Protein AF-A0A5C6U362-F1 (afdb_monomer)

Mean predicted aligned error: 5.78 Å

Foldseek 3Di:
DFAKEKEFDAWDDWADDDNDIDTDTDIDIDGDDDDPDDDRYYDYHYDPVRVVVVVVRVVVRVVVVVVVVVVVVD

Solvent-accessible surface area (backbone atoms only — not comparable to full-atom values): 4566 Å² total; per-residue (Å²): 130,93,27,33,42,32,41,47,77,45,80,76,47,75,50,75,57,94,95,40,82,46,74,45,67,46,64,52,79,42,86,38,80,74,60,95,82,65,81,81,61,62,48,81,46,61,50,71,67,56,49,53,54,49,51,54,53,50,52,51,53,49,52,56,56,53,53,51,55,64,58,72,77,104

Organism: NCBI:txid392597

Structure (mmCIF, N/CA/C/O backbone):
data_AF-A0A5C6U362-F1
#
_entry.id   AF-A0A5C6U362-F1
#
loop_
_atom_site.group_PDB
_atom_site.id
_atom_site.type_symbol
_atom_site.label_atom_id
_atom_site.label_alt_id
_atom_site.label_comp_id
_atom_site.label_asym_id
_atom_site.label_entity_id
_atom_site.label_seq_id
_atom_site.pdbx_PDB_ins_code
_atom_site.Cartn_x
_atom_site.Cartn_y
_atom_site.Cartn_z
_atom_site.occupancy
_atom_site.B_iso_or_equiv
_atom_site.auth_seq_id
_atom_site.auth_comp_id
_atom_site.auth_asym_id
_atom_site.auth_atom_id
_atom_site.pdbx_PDB_model_num
ATOM 1 N N . MET A 1 1 ? -1.960 15.612 13.080 1.00 80.44 1 MET A N 1
ATOM 2 C CA . MET A 1 1 ? -2.271 14.891 11.822 1.00 80.44 1 MET A CA 1
ATOM 3 C C . MET A 1 1 ? -3.582 14.136 12.001 1.00 80.44 1 MET A C 1
ATOM 5 O O . MET A 1 1 ? -3.803 13.643 13.098 1.00 80.44 1 MET A O 1
ATOM 9 N N . LYS A 1 2 ? -4.453 14.061 10.981 1.00 85.56 2 LYS A N 1
ATOM 10 C CA . LYS A 1 2 ? -5.609 13.143 11.018 1.00 85.56 2 LYS A CA 1
ATOM 11 C C . LYS A 1 2 ? -5.113 11.720 10.766 1.00 85.56 2 LYS A C 1
ATOM 13 O O . LYS A 1 2 ? -4.376 11.500 9.807 1.00 85.56 2 LYS A O 1
ATOM 18 N N . THR A 1 3 ? -5.517 10.786 11.611 1.00 92.38 3 THR A N 1
ATOM 19 C CA . THR A 1 3 ? -5.094 9.383 11.577 1.00 92.38 3 THR A CA 1
ATOM 20 C C . THR A 1 3 ? -6.203 8.496 11.030 1.00 92.38 3 THR A C 1
ATOM 22 O O . THR A 1 3 ? -7.387 8.748 11.266 1.00 92.38 3 THR A O 1
ATOM 25 N N . HIS A 1 4 ? -5.818 7.474 10.269 1.00 94.88 4 HIS A N 1
ATOM 26 C CA . HIS A 1 4 ? -6.751 6.551 9.632 1.00 94.88 4 HIS A CA 1
ATOM 27 C C . HIS A 1 4 ? -6.3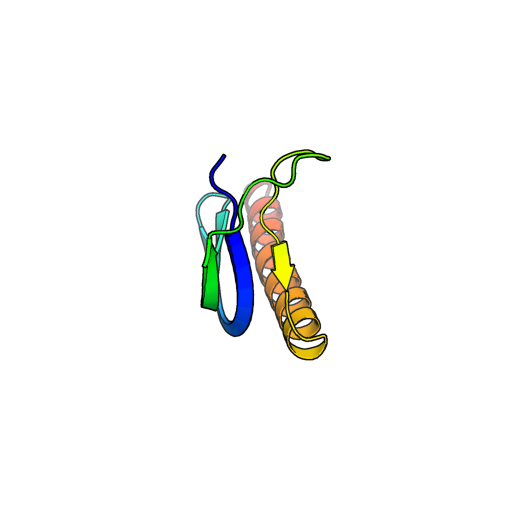12 5.104 9.843 1.00 94.88 4 HIS A C 1
ATOM 29 O O . HIS A 1 4 ? -5.123 4.797 9.772 1.00 94.88 4 HIS A O 1
ATOM 35 N N . SER A 1 5 ? -7.289 4.223 10.021 1.00 95.12 5 SER A N 1
ATOM 36 C CA . SER A 1 5 ? -7.118 2.791 9.806 1.00 95.12 5 SER A CA 1
ATOM 37 C C . SER A 1 5 ? -7.446 2.498 8.345 1.00 95.12 5 SER A C 1
ATOM 39 O O . SER A 1 5 ? -8.524 2.859 7.865 1.00 95.12 5 SER A O 1
ATOM 41 N N . ILE A 1 6 ? -6.497 1.910 7.624 1.00 97.19 6 ILE A N 1
ATOM 42 C CA . ILE A 1 6 ? -6.586 1.616 6.196 1.00 97.19 6 ILE A CA 1
ATOM 43 C C . ILE A 1 6 ? -6.439 0.109 6.025 1.00 97.19 6 ILE A C 1
ATOM 45 O O . ILE A 1 6 ? -5.381 -0.442 6.315 1.00 97.19 6 ILE A O 1
ATOM 49 N N . GLU A 1 7 ? -7.466 -0.557 5.513 1.00 97.81 7 GLU A N 1
ATOM 50 C CA . GLU A 1 7 ? -7.425 -1.985 5.197 1.00 97.81 7 GLU A CA 1
ATOM 51 C C . GLU A 1 7 ? -7.463 -2.184 3.682 1.00 97.81 7 GLU A C 1
ATOM 53 O O . GLU A 1 7 ? -8.436 -1.829 3.015 1.00 97.81 7 GLU A O 1
ATOM 58 N N . LEU A 1 8 ? -6.384 -2.732 3.124 1.00 97.69 8 LEU A N 1
ATOM 59 C CA . LEU A 1 8 ? -6.219 -2.898 1.688 1.00 97.69 8 LEU A CA 1
ATOM 60 C C . LEU A 1 8 ? -6.838 -4.211 1.205 1.00 97.69 8 LEU A C 1
ATOM 62 O O . LEU A 1 8 ? -6.389 -5.303 1.562 1.00 97.69 8 LEU A O 1
ATOM 66 N N . GLN A 1 9 ? -7.810 -4.087 0.305 1.0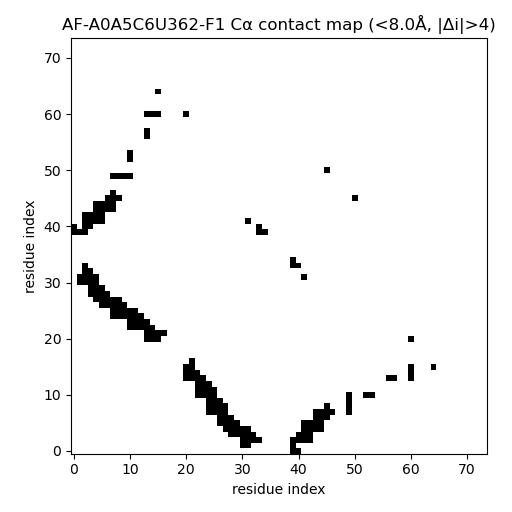0 97.06 9 GLN A N 1
ATOM 67 C CA . GLN A 1 9 ? -8.471 -5.223 -0.331 1.00 97.06 9 GLN A CA 1
ATOM 68 C C . GLN A 1 9 ? -7.727 -5.662 -1.593 1.00 97.06 9 GLN A C 1
ATOM 70 O O . GLN A 1 9 ? -7.499 -6.855 -1.793 1.00 97.06 9 GLN A O 1
ATOM 75 N N . ARG A 1 10 ? -7.314 -4.711 -2.444 1.00 95.44 10 ARG A N 1
ATOM 76 C CA . ARG A 1 10 ? -6.644 -5.012 -3.719 1.00 95.44 10 ARG A CA 1
ATOM 77 C C . ARG A 1 10 ? -5.808 -3.848 -4.240 1.00 95.44 10 ARG A C 1
ATOM 79 O O . ARG A 1 10 ? -6.216 -2.692 -4.158 1.00 95.44 10 ARG A O 1
ATOM 86 N N . ILE A 1 11 ? -4.686 -4.166 -4.889 1.00 96.62 11 ILE A N 1
ATOM 87 C CA . ILE A 1 11 ? -3.905 -3.214 -5.694 1.00 96.62 11 ILE A CA 1
ATOM 88 C C . ILE A 1 11 ? -4.331 -3.338 -7.160 1.00 96.62 11 ILE A C 1
ATOM 90 O O . ILE A 1 11 ? -4.253 -4.416 -7.746 1.00 96.62 11 ILE A O 1
ATOM 94 N N . LYS A 1 12 ? -4.800 -2.239 -7.757 1.00 95.88 12 LYS A N 1
ATOM 95 C CA . LYS A 1 12 ? -5.270 -2.194 -9.153 1.00 95.88 12 LYS A CA 1
ATOM 96 C C . LYS A 1 12 ? -4.169 -1.819 -10.130 1.00 95.88 12 LYS A C 1
ATOM 98 O O . LYS A 1 12 ? -4.088 -2.384 -11.213 1.00 95.88 12 LYS A O 1
ATOM 103 N N . ALA A 1 13 ? -3.364 -0.827 -9.771 1.00 94.38 13 ALA A N 1
ATOM 104 C CA . ALA A 1 13 ? -2.286 -0.331 -10.613 1.00 94.38 13 ALA A CA 1
ATOM 105 C C . ALA A 1 13 ? -1.253 0.408 -9.767 1.00 94.38 13 ALA A C 1
ATOM 107 O O . ALA A 1 13 ? -1.594 0.983 -8.731 1.00 94.38 13 ALA A O 1
ATOM 108 N N . MET A 1 14 ? -0.017 0.454 -10.255 1.00 95.62 14 MET A N 1
ATOM 109 C CA . MET A 1 14 ? 1.034 1.296 -9.705 1.00 95.62 14 MET A CA 1
ATOM 110 C C . MET A 1 14 ? 1.739 2.035 -10.838 1.00 95.62 14 MET A C 1
ATOM 112 O O . MET A 1 14 ? 1.926 1.478 -11.915 1.00 95.62 14 MET A O 1
ATOM 116 N N . SER A 1 15 ? 2.078 3.297 -10.608 1.00 93.94 15 SER A N 1
ATOM 117 C CA . SER A 1 15 ? 2.759 4.142 -11.589 1.00 93.94 15 SER A CA 1
ATOM 118 C C . SER A 1 15 ? 3.700 5.113 -10.896 1.00 93.94 15 SER A C 1
ATOM 120 O O . SER A 1 15 ? 3.368 5.608 -9.819 1.00 93.94 15 SER A O 1
ATOM 122 N N . GLN A 1 16 ? 4.801 5.470 -11.545 1.00 91.44 16 GLN A N 1
ATOM 123 C CA . GLN A 1 16 ? 5.682 6.551 -11.119 1.00 91.44 16 GLN A CA 1
ATOM 124 C C . GLN A 1 16 ? 5.523 7.769 -12.031 1.00 91.44 16 GLN A C 1
ATOM 126 O O . GLN A 1 16 ? 5.602 7.653 -13.254 1.00 91.44 16 GLN A O 1
ATOM 131 N N . SER A 1 17 ? 5.361 8.949 -11.437 1.00 88.00 17 SER A N 1
ATOM 132 C CA . SER A 1 17 ? 5.735 10.200 -12.091 1.00 88.00 17 SER A CA 1
ATOM 133 C C . SER A 1 17 ? 6.290 11.232 -11.098 1.00 88.00 17 SER A C 1
ATOM 135 O O . SER A 1 17 ? 5.853 11.302 -9.950 1.00 88.00 17 SER A O 1
ATOM 137 N N . HIS A 1 18 ? 7.227 12.069 -11.557 1.00 87.50 18 HIS A N 1
ATOM 138 C CA . HIS A 1 18 ? 7.789 13.207 -10.809 1.00 87.50 18 HIS A CA 1
ATOM 139 C C . HIS A 1 18 ? 8.318 12.866 -9.404 1.00 87.50 18 HIS A C 1
ATOM 141 O O . HIS A 1 18 ? 8.084 13.601 -8.450 1.00 87.50 18 HIS A O 1
ATOM 147 N N . GLY A 1 19 ? 9.019 11.739 -9.255 1.00 87.62 19 GLY A N 1
ATOM 148 C CA . GLY A 1 19 ? 9.576 11.343 -7.956 1.00 87.62 19 GLY A CA 1
ATOM 149 C C . GLY A 1 19 ? 8.547 10.735 -6.996 1.00 87.62 19 GLY A C 1
ATOM 150 O O . GLY A 1 19 ? 8.909 10.401 -5.876 1.00 87.62 19 GLY A O 1
ATOM 151 N N . MET A 1 20 ? 7.310 10.502 -7.451 1.00 93.12 20 MET A N 1
ATOM 152 C CA . MET A 1 20 ? 6.222 9.946 -6.650 1.00 93.12 20 MET A CA 1
ATOM 153 C C . MET A 1 20 ? 5.661 8.650 -7.240 1.00 93.12 20 MET A C 1
ATOM 155 O O . MET A 1 20 ? 5.124 8.616 -8.350 1.00 93.12 20 MET A O 1
ATOM 159 N N . LEU A 1 21 ? 5.694 7.585 -6.441 1.00 93.06 21 LEU A N 1
ATOM 160 C CA . LEU A 1 21 ? 4.928 6.369 -6.702 1.00 93.06 21 LEU A CA 1
ATOM 161 C C . LEU A 1 21 ? 3.457 6.597 -6.341 1.00 93.06 21 LEU A C 1
ATOM 163 O O . LEU A 1 21 ? 3.135 7.112 -5.273 1.00 93.06 21 LEU A O 1
ATOM 167 N N . ARG A 1 22 ? 2.554 6.191 -7.230 1.00 95.06 22 ARG A N 1
ATOM 168 C CA . ARG A 1 22 ? 1.103 6.255 -7.042 1.00 95.06 22 ARG A CA 1
ATOM 169 C C . ARG A 1 22 ? 0.527 4.859 -7.178 1.00 95.06 22 ARG A C 1
ATOM 171 O O . ARG A 1 22 ? 0.703 4.228 -8.217 1.00 95.06 22 ARG A O 1
ATOM 178 N N . ALA A 1 23 ? -0.191 4.409 -6.157 1.00 95.44 23 ALA A N 1
ATOM 179 C CA . ALA A 1 23 ? -0.951 3.170 -6.193 1.00 95.44 23 ALA A CA 1
ATOM 180 C C . ALA A 1 23 ? -2.447 3.488 -6.296 1.00 95.44 23 ALA A C 1
ATOM 182 O O . ALA A 1 23 ? -2.968 4.310 -5.544 1.00 95.44 23 ALA A O 1
ATOM 183 N N . ARG A 1 24 ? -3.143 2.829 -7.223 1.00 96.50 24 ARG A N 1
ATOM 184 C CA . ARG A 1 24 ? -4.608 2.764 -7.237 1.00 96.50 24 ARG A CA 1
ATOM 185 C C . ARG A 1 24 ? -5.018 1.499 -6.500 1.00 96.50 24 ARG A C 1
ATOM 187 O O . ARG A 1 24 ? -4.589 0.413 -6.892 1.00 96.50 24 ARG A O 1
ATOM 194 N N . VAL A 1 25 ? -5.817 1.641 -5.449 1.00 97.31 25 VAL A N 1
ATOM 195 C CA . VAL A 1 25 ? -6.179 0.543 -4.544 1.00 97.31 25 VAL A CA 1
ATOM 196 C C . VAL A 1 25 ? -7.665 0.574 -4.218 1.00 97.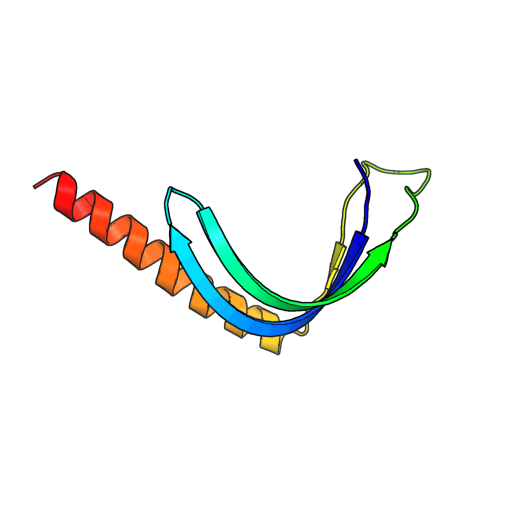31 25 VAL A C 1
ATOM 198 O O . VAL A 1 25 ? -8.275 1.642 -4.225 1.00 97.31 25 VAL A O 1
ATOM 201 N N . ASP A 1 26 ? -8.212 -0.596 -3.909 1.00 97.94 26 ASP A N 1
ATOM 202 C CA . ASP A 1 26 ? -9.458 -0.718 -3.159 1.00 97.94 26 ASP A CA 1
ATOM 203 C C . ASP A 1 26 ? -9.099 -0.897 -1.687 1.00 97.94 26 ASP A C 1
ATOM 205 O O . ASP A 1 26 ? -8.313 -1.788 -1.343 1.00 97.94 26 ASP A O 1
ATOM 209 N N . ALA A 1 27 ? -9.634 -0.029 -0.832 1.00 97.56 27 ALA A N 1
ATOM 210 C CA . ALA A 1 27 ? -9.351 -0.042 0.594 1.00 97.56 27 ALA A CA 1
ATOM 211 C C . ALA A 1 27 ? -10.540 0.470 1.410 1.00 97.56 27 ALA A C 1
ATOM 213 O O . ALA A 1 27 ? -11.258 1.376 0.981 1.00 97.56 27 ALA A O 1
ATOM 214 N N . LEU A 1 28 ? -10.703 -0.083 2.609 1.00 97.75 28 LEU A N 1
ATOM 215 C CA . LEU A 1 28 ? -11.555 0.484 3.645 1.00 97.75 28 LEU A CA 1
ATOM 216 C C . LEU A 1 28 ? -10.743 1.527 4.415 1.00 97.75 28 LEU A C 1
ATOM 218 O O . LEU A 1 28 ? -9.650 1.228 4.889 1.00 97.75 28 LEU A O 1
ATOM 222 N N . VAL A 1 29 ? -11.266 2.748 4.532 1.00 96.88 29 VAL A N 1
ATOM 223 C CA . VAL A 1 29 ? -10.603 3.850 5.240 1.00 96.88 29 VAL A CA 1
ATOM 224 C C . VAL A 1 29 ? -11.523 4.345 6.340 1.00 96.88 29 VAL A C 1
ATOM 226 O O . VAL A 1 29 ? -12.621 4.828 6.069 1.00 96.88 29 VAL A O 1
ATOM 229 N N . GLN A 1 30 ? -11.069 4.235 7.582 1.00 96.50 30 GLN A N 1
ATOM 230 C CA . GLN A 1 30 ? -11.820 4.662 8.756 1.00 96.50 30 GLN A CA 1
ATOM 231 C C . GLN A 1 30 ? -11.015 5.694 9.546 1.00 96.50 30 GLN A C 1
ATOM 233 O O . GLN A 1 30 ? -9.803 5.524 9.701 1.00 96.50 30 GLN A O 1
ATOM 238 N N . PRO A 1 31 ? -11.647 6.759 10.071 1.00 93.94 31 PRO A N 1
ATOM 239 C CA . PRO A 1 31 ? -10.994 7.641 11.026 1.00 93.94 31 PRO A CA 1
ATOM 240 C C . PRO A 1 31 ? -10.531 6.835 12.239 1.00 93.94 31 PRO A C 1
ATOM 242 O O . PRO A 1 31 ? -11.303 6.071 12.813 1.00 93.94 31 PRO A O 1
ATOM 245 N N . GLN A 1 32 ? -9.279 7.019 12.637 1.00 86.75 32 GLN A N 1
ATOM 246 C CA . GLN A 1 32 ? -8.740 6.422 13.850 1.00 86.75 32 GLN A CA 1
ATOM 247 C C . GLN A 1 32 ? -8.505 7.546 14.860 1.00 86.75 32 GLN A C 1
ATOM 249 O O . GLN A 1 32 ? -7.756 8.468 14.536 1.00 86.75 32 GLN A O 1
ATOM 254 N N . PRO A 1 33 ? -9.127 7.529 16.051 1.00 80.50 33 PRO A N 1
ATOM 255 C CA . PRO A 1 33 ? -8.827 8.518 17.077 1.00 80.50 33 PRO A CA 1
ATOM 256 C C . PRO A 1 33 ? -7.361 8.392 17.504 1.00 80.50 33 PRO A C 1
ATOM 258 O O . PRO A 1 33 ? -6.819 7.284 17.568 1.00 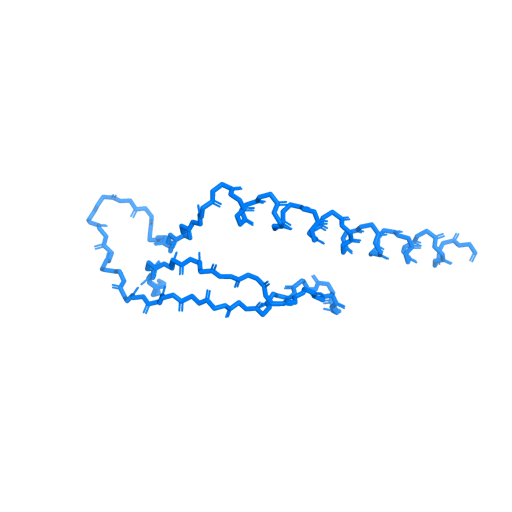80.50 33 PRO A O 1
ATOM 261 N N . ALA A 1 34 ? -6.719 9.531 17.771 1.00 72.38 34 ALA A N 1
ATOM 262 C CA . ALA A 1 34 ? -5.390 9.539 18.365 1.00 72.38 34 ALA A CA 1
ATOM 263 C C . ALA A 1 34 ? -5.465 8.788 19.702 1.00 72.38 34 ALA A C 1
ATOM 265 O O . ALA A 1 34 ? -6.332 9.080 20.522 1.00 72.38 34 ALA A O 1
ATOM 266 N N . ARG A 1 35 ? -4.617 7.772 19.879 1.00 71.75 35 ARG A N 1
ATOM 267 C CA . ARG A 1 35 ? -4.467 7.104 21.175 1.00 71.75 35 ARG A CA 1
ATOM 268 C C . ARG A 1 35 ? -3.639 8.013 22.081 1.00 71.75 35 ARG A C 1
ATOM 270 O O . ARG A 1 35 ? -2.708 8.645 21.591 1.00 71.75 35 ARG A O 1
ATOM 277 N N . ASP A 1 36 ? -3.973 8.051 23.370 1.00 64.88 36 ASP A N 1
ATOM 278 C CA . ASP A 1 36 ? -3.327 8.942 24.348 1.00 64.88 36 ASP A CA 1
ATOM 279 C C . ASP A 1 36 ? -1.830 8.638 24.553 1.00 64.88 36 ASP A C 1
ATOM 281 O O . ASP A 1 36 ? -1.066 9.511 24.958 1.00 64.88 36 ASP A O 1
ATOM 285 N N . GLU A 1 37 ? -1.383 7.427 24.206 1.00 64.06 37 GLU A N 1
ATOM 286 C CA . GLU A 1 37 ? 0.011 6.995 24.312 1.00 64.06 37 GLU A CA 1
ATOM 287 C C . GLU A 1 37 ? 0.588 6.665 22.925 1.00 64.06 37 GLU A C 1
ATOM 289 O O . GLU A 1 37 ? 0.419 5.561 22.401 1.00 64.06 37 GLU A O 1
ATOM 294 N N . GLY A 1 38 ? 1.268 7.638 22.308 1.00 72.81 38 GLY A N 1
ATOM 295 C CA . GLY A 1 38 ? 2.071 7.436 21.098 1.00 72.81 38 GLY A CA 1
ATOM 296 C C . GLY A 1 38 ? 2.004 8.577 20.084 1.00 72.81 38 GLY A C 1
ATOM 297 O O . GLY A 1 38 ? 1.131 9.442 20.126 1.00 72.81 38 GLY A O 1
ATOM 298 N N . GLU A 1 39 ? 2.941 8.572 19.136 1.00 84.00 39 GLU A N 1
ATOM 299 C CA . GLU A 1 39 ? 2.903 9.502 18.007 1.00 84.00 39 GLU A CA 1
ATOM 300 C C . GLU A 1 39 ? 1.700 9.178 17.091 1.00 84.00 39 GLU A C 1
ATOM 302 O O . GLU A 1 39 ? 1.499 8.009 16.731 1.00 84.00 39 GLU A O 1
ATOM 307 N N . PRO A 1 40 ? 0.889 10.177 16.684 1.00 86.12 40 PRO A N 1
ATOM 308 C CA . PRO A 1 40 ? -0.263 9.945 15.821 1.00 86.12 40 PRO A CA 1
ATOM 309 C C . PRO A 1 40 ? 0.152 9.329 14.480 1.00 86.12 40 PRO A C 1
ATOM 311 O O . PRO A 1 40 ? 0.789 9.983 13.655 1.00 86.12 40 PRO A O 1
ATOM 314 N N . SER A 1 41 ? -0.271 8.091 14.227 1.00 90.12 41 SER A N 1
ATOM 315 C CA . SER A 1 41 ? 0.031 7.359 12.995 1.00 90.12 41 SER A CA 1
ATOM 316 C C . SER A 1 41 ? -1.233 6.799 12.341 1.00 90.12 41 SER A C 1
ATOM 318 O O . SER A 1 41 ? -2.229 6.506 13.001 1.00 90.12 41 SER A O 1
ATOM 320 N N . SER A 1 42 ? -1.210 6.698 11.010 1.00 93.00 42 SER A N 1
ATOM 321 C CA . SER A 1 42 ? -2.205 5.917 10.268 1.00 93.00 42 SER A CA 1
ATOM 322 C C . SER A 1 42 ? -1.686 4.494 10.103 1.00 93.00 42 SER A C 1
ATOM 324 O O . SER A 1 42 ? -0.495 4.303 9.854 1.00 93.00 42 SER A O 1
ATOM 326 N N . VAL A 1 43 ? -2.566 3.505 10.213 1.00 93.88 43 VAL A N 1
ATOM 327 C CA . VAL A 1 43 ? -2.208 2.089 10.081 1.00 93.88 43 VAL A CA 1
ATOM 328 C C 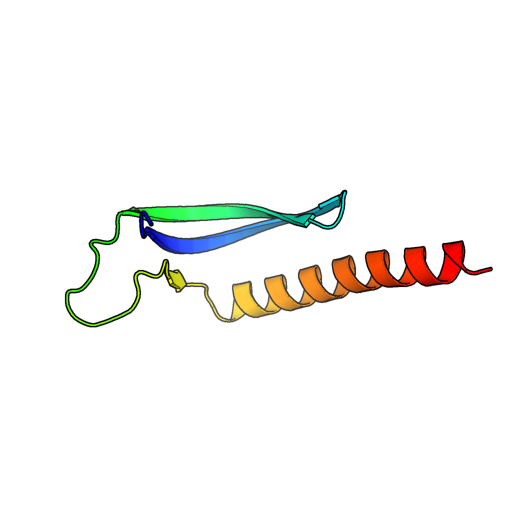. VAL A 1 43 ? -2.653 1.584 8.715 1.00 93.88 43 VAL A C 1
ATOM 330 O O . VAL A 1 43 ? -3.812 1.747 8.350 1.00 93.88 43 VAL A O 1
ATOM 333 N N . LEU A 1 44 ? -1.741 0.956 7.969 1.00 95.94 44 LEU A N 1
ATOM 334 C CA . LEU A 1 44 ? -2.050 0.232 6.737 1.00 95.94 44 LEU A CA 1
ATOM 335 C C . LEU A 1 44 ? -1.979 -1.274 7.004 1.00 95.94 44 LEU A C 1
ATOM 337 O O . LEU A 1 44 ? -0.897 -1.824 7.201 1.00 95.94 44 LEU A O 1
ATOM 341 N N . ALA A 1 45 ? -3.130 -1.935 6.980 1.00 97.62 45 ALA A N 1
ATOM 342 C CA . ALA A 1 45 ? -3.261 -3.381 7.044 1.00 97.62 45 ALA A CA 1
ATOM 343 C C . ALA A 1 45 ? -3.473 -3.958 5.639 1.00 97.62 45 ALA A C 1
ATOM 345 O O . ALA A 1 45 ? -4.185 -3.393 4.808 1.00 97.62 45 ALA A O 1
ATOM 346 N N . LEU A 1 46 ? -2.847 -5.099 5.369 1.00 97.88 46 LEU A N 1
ATOM 347 C CA . LEU A 1 46 ? -2.954 -5.822 4.109 1.00 97.88 46 LEU A CA 1
ATOM 348 C C . LEU A 1 46 ? -2.688 -7.308 4.346 1.00 97.88 46 LEU A C 1
ATOM 350 O O . LEU A 1 46 ? -1.898 -7.671 5.218 1.00 97.88 46 LEU A O 1
ATOM 354 N N . SER A 1 47 ? -3.324 -8.172 3.553 1.00 98.00 47 SER A N 1
ATOM 355 C CA . SER A 1 47 ? -3.005 -9.601 3.563 1.00 98.00 47 SER A CA 1
ATOM 356 C C . SER A 1 47 ? -1.560 -9.834 3.109 1.00 98.00 47 SER A C 1
ATOM 358 O O . SER A 1 47 ? -0.990 -9.047 2.348 1.00 98.00 47 SER A O 1
ATOM 360 N N . VAL A 1 48 ? -0.963 -10.953 3.528 1.00 98.12 48 VAL A N 1
ATOM 361 C CA . VAL A 1 48 ? 0.395 -11.333 3.093 1.00 98.12 48 VAL A CA 1
ATOM 362 C C . VAL A 1 48 ? 0.471 -11.475 1.569 1.00 98.12 48 VAL A C 1
ATOM 364 O O . VAL A 1 48 ? 1.477 -11.123 0.958 1.00 98.12 48 VAL A O 1
ATOM 367 N N . GLU A 1 49 ? -0.601 -11.952 0.938 1.00 97.44 49 GLU A N 1
ATOM 368 C CA . GLU A 1 49 ? -0.715 -12.015 -0.519 1.00 97.44 49 GLU A CA 1
ATOM 369 C C . GLU A 1 49 ? -0.626 -10.621 -1.151 1.00 97.44 49 GLU A C 1
ATOM 371 O O . GLU A 1 49 ? 0.233 -10.381 -2.003 1.00 97.44 49 GLU A O 1
ATOM 376 N N . ASN A 1 50 ? -1.429 -9.670 -0.668 1.00 96.69 50 ASN A N 1
ATOM 377 C CA . ASN A 1 50 ? -1.383 -8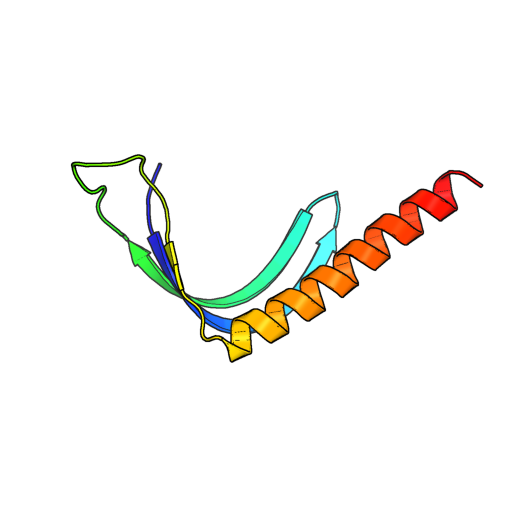.287 -1.134 1.00 96.69 50 ASN A CA 1
ATOM 378 C C . ASN A 1 50 ? -0.017 -7.635 -0.866 1.00 96.69 50 ASN A C 1
ATOM 380 O O . ASN A 1 50 ? 0.464 -6.861 -1.694 1.00 96.69 50 ASN A O 1
ATOM 384 N N . ALA A 1 51 ? 0.650 -7.980 0.240 1.00 97.50 51 ALA A N 1
ATOM 385 C CA . ALA A 1 51 ? 1.997 -7.499 0.544 1.00 97.50 51 ALA A CA 1
ATOM 386 C C . ALA A 1 51 ? 3.038 -8.003 -0.467 1.00 97.50 51 ALA A C 1
ATOM 388 O O . ALA A 1 51 ? 3.907 -7.242 -0.897 1.00 97.50 51 ALA A O 1
ATOM 389 N N . ARG A 1 52 ? 2.932 -9.262 -0.909 1.00 97.69 52 ARG A N 1
ATOM 390 C CA . ARG A 1 52 ? 3.798 -9.813 -1.966 1.00 97.69 52 ARG A CA 1
ATOM 391 C C . ARG A 1 52 ? 3.567 -9.109 -3.302 1.00 97.69 52 ARG A C 1
ATOM 393 O O . ARG A 1 52 ? 4.536 -8.757 -3.972 1.00 97.69 52 ARG A O 1
ATOM 400 N N . VAL A 1 53 ? 2.309 -8.856 -3.666 1.00 96.38 53 VAL A N 1
ATOM 401 C CA . VAL A 1 53 ? 1.967 -8.095 -4.881 1.00 96.38 53 VAL A CA 1
ATOM 402 C C . VAL A 1 53 ? 2.534 -6.676 -4.808 1.00 96.38 53 VAL A C 1
ATOM 404 O O . VAL A 1 53 ? 3.170 -6.219 -5.758 1.00 96.38 53 VAL A O 1
ATOM 407 N N . LEU A 1 54 ? 2.372 -6.000 -3.666 1.00 96.06 54 LEU A N 1
ATOM 408 C CA . LEU A 1 54 ? 2.931 -4.670 -3.428 1.00 96.06 54 LEU A CA 1
ATOM 409 C C . LEU A 1 54 ? 4.448 -4.657 -3.627 1.00 96.06 54 LEU A C 1
ATOM 411 O O . LEU A 1 54 ? 4.961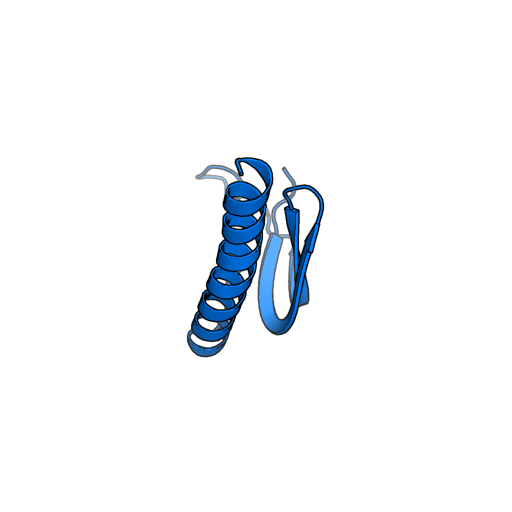 -3.802 -4.345 1.00 96.06 54 LEU A O 1
ATOM 415 N N . TYR A 1 55 ? 5.156 -5.618 -3.032 1.00 96.81 55 TYR A N 1
ATOM 416 C CA . TYR A 1 55 ? 6.608 -5.735 -3.149 1.00 96.81 55 TYR A CA 1
ATOM 417 C C . TYR A 1 55 ? 7.066 -5.861 -4.608 1.00 96.81 55 TYR A C 1
ATOM 419 O O . TYR A 1 55 ? 7.982 -5.154 -5.030 1.00 96.81 55 TYR A O 1
ATOM 427 N N . LEU A 1 56 ? 6.413 -6.722 -5.394 1.00 96.94 56 LEU A N 1
ATOM 428 C CA . LEU A 1 56 ? 6.762 -6.925 -6.801 1.00 96.94 56 LEU A CA 1
ATOM 429 C C . LEU A 1 56 ? 6.539 -5.658 -7.635 1.00 96.94 56 LEU A C 1
ATOM 431 O O . LEU A 1 56 ? 7.420 -5.269 -8.404 1.00 96.94 56 LEU A O 1
ATOM 435 N N . LEU A 1 57 ? 5.399 -4.988 -7.445 1.00 95.75 57 LEU A N 1
ATOM 436 C CA . LEU A 1 57 ? 5.085 -3.744 -8.149 1.00 95.75 57 LEU A CA 1
ATOM 437 C C . LEU A 1 57 ? 6.056 -2.622 -7.769 1.00 95.75 57 LEU A C 1
ATOM 439 O O . LEU A 1 57 ? 6.562 -1.928 -8.648 1.00 95.75 57 LEU A O 1
ATOM 443 N N . LEU A 1 58 ? 6.376 -2.475 -6.481 1.00 96.12 58 LEU A N 1
ATOM 444 C CA . LEU A 1 58 ? 7.363 -1.497 -6.017 1.00 96.12 58 LEU A CA 1
ATOM 445 C C . LEU A 1 58 ? 8.735 -1.756 -6.634 1.00 96.12 58 LEU A C 1
ATOM 447 O O . LEU A 1 58 ? 9.355 -0.832 -7.159 1.00 96.12 58 LEU A O 1
ATOM 451 N N . LYS A 1 59 ? 9.191 -3.013 -6.621 1.00 95.94 59 LYS A N 1
ATOM 452 C CA . LYS A 1 59 ? 10.471 -3.403 -7.218 1.00 95.94 59 LYS A CA 1
ATOM 453 C C . LYS A 1 59 ? 10.529 -3.033 -8.701 1.00 95.94 59 LYS A C 1
ATOM 455 O O . LYS A 1 59 ? 11.530 -2.476 -9.143 1.00 95.94 59 LYS A O 1
ATOM 460 N N . GLN A 1 60 ? 9.460 -3.304 -9.450 1.00 95.00 60 GLN A N 1
ATOM 461 C CA . GLN A 1 60 ? 9.373 -2.941 -10.864 1.00 95.00 60 GLN A CA 1
ATOM 462 C C . GLN A 1 60 ? 9.471 -1.424 -11.067 1.00 95.00 60 GLN A C 1
ATOM 464 O O . GLN A 1 60 ? 10.288 -0.959 -11.857 1.00 95.00 60 GLN A O 1
ATOM 469 N N . GLN A 1 61 ? 8.666 -0.647 -10.341 1.00 93.75 61 GLN A N 1
ATOM 470 C CA . GLN A 1 61 ? 8.625 0.802 -10.531 1.00 93.75 61 GLN A CA 1
ATOM 471 C C . GLN A 1 61 ? 9.942 1.486 -10.142 1.00 93.75 61 GLN A C 1
ATOM 473 O O . GLN A 1 61 ? 10.362 2.437 -10.799 1.00 93.75 61 GLN A O 1
ATOM 478 N N . LEU A 1 62 ? 10.620 1.003 -9.096 1.00 93.19 62 LEU A N 1
ATOM 479 C CA . LEU A 1 62 ? 11.929 1.526 -8.702 1.00 93.19 62 LEU A CA 1
ATOM 480 C C . LEU A 1 62 ? 13.007 1.196 -9.739 1.00 93.19 62 LEU A C 1
ATOM 482 O O . LEU A 1 62 ? 13.770 2.083 -10.114 1.00 93.19 62 LEU A O 1
ATOM 486 N N . ALA A 1 63 ? 13.003 -0.021 -10.292 1.00 93.12 63 ALA A N 1
ATOM 487 C CA . ALA A 1 63 ? 13.921 -0.386 -11.368 1.00 93.12 63 ALA A CA 1
ATOM 488 C C . ALA A 1 63 ? 13.768 0.528 -12.601 1.00 93.12 63 ALA A C 1
ATOM 490 O O . ALA A 1 63 ? 14.764 0.920 -13.210 1.00 93.12 63 ALA A O 1
ATOM 491 N N . GLU A 1 64 ? 12.540 0.925 -12.951 1.00 89.94 64 GLU A N 1
ATOM 492 C CA . GLU A 1 64 ? 12.285 1.878 -14.042 1.00 89.94 64 GLU A CA 1
ATOM 493 C C . GLU A 1 64 ? 12.835 3.284 -13.747 1.00 89.94 64 GLU A C 1
ATOM 495 O O . GLU A 1 64 ? 13.365 3.949 -14.645 1.00 89.94 64 GLU A O 1
ATOM 500 N N . VAL A 1 65 ? 12.732 3.750 -12.498 1.00 89.62 65 VAL A N 1
ATOM 501 C CA . VAL A 1 65 ? 13.314 5.031 -12.065 1.00 89.62 65 VAL A CA 1
ATOM 502 C C . VAL A 1 65 ? 14.837 4.993 -12.163 1.00 89.62 65 VAL A C 1
ATOM 504 O O . VAL A 1 65 ? 15.445 5.923 -12.702 1.00 89.62 65 VAL A O 1
ATOM 507 N N . ASP A 1 66 ? 15.451 3.915 -11.688 1.00 89.31 66 ASP A N 1
ATOM 508 C CA . ASP A 1 66 ? 16.905 3.766 -11.673 1.00 89.31 66 ASP A CA 1
ATOM 509 C C . ASP A 1 66 ? 17.479 3.634 -13.090 1.00 89.31 66 ASP A C 1
ATOM 511 O O . ASP A 1 66 ? 18.485 4.268 -13.422 1.00 89.31 66 ASP A O 1
ATOM 515 N N . ALA A 1 67 ? 16.784 2.918 -13.978 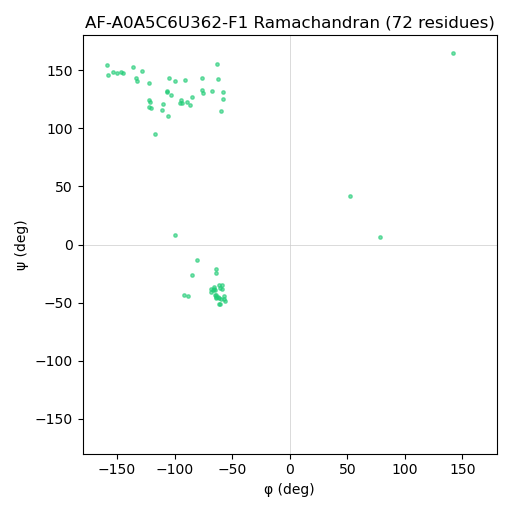1.00 87.38 67 ALA A N 1
ATOM 516 C CA . ALA A 1 67 ? 17.156 2.819 -15.387 1.00 87.38 67 ALA A CA 1
ATOM 517 C C . ALA A 1 67 ? 17.166 4.188 -16.094 1.00 87.38 67 ALA A C 1
ATOM 519 O O . ALA A 1 67 ? 18.041 4.454 -16.922 1.00 87.38 67 ALA A O 1
ATOM 520 N N . LYS A 1 68 ? 16.228 5.089 -15.762 1.00 79.69 68 LYS A N 1
ATOM 521 C CA . LYS A 1 68 ? 16.203 6.456 -16.317 1.00 79.69 68 LYS A CA 1
ATOM 522 C C . LYS A 1 68 ? 17.393 7.294 -15.850 1.00 79.69 68 LYS A C 1
ATOM 524 O O . LYS A 1 68 ? 17.962 8.019 -16.664 1.00 79.69 68 LYS A O 1
ATOM 529 N N . LYS A 1 69 ? 17.811 7.169 -14.586 1.00 68.38 69 LYS A N 1
ATOM 530 C CA . LYS A 1 69 ? 19.007 7.861 -14.071 1.00 68.38 69 LYS A CA 1
ATOM 531 C C . LYS A 1 69 ? 20.275 7.415 -14.799 1.00 68.38 69 LYS A C 1
ATOM 533 O O . LYS A 1 69 ? 21.042 8.265 -15.240 1.00 68.38 69 LYS A O 1
ATOM 538 N N . GLY A 1 70 ? 20.449 6.109 -15.008 1.00 63.25 70 GLY A N 1
ATOM 539 C CA . GLY A 1 70 ? 21.599 5.570 -15.746 1.00 63.25 70 GLY A CA 1
ATOM 540 C C . GLY A 1 70 ? 21.655 5.993 -17.220 1.00 63.25 70 GLY A C 1
ATOM 541 O O . GLY A 1 70 ? 22.733 6.042 -17.805 1.00 63.25 70 GLY A O 1
ATOM 542 N N . ARG A 1 71 ? 20.510 6.338 -17.825 1.00 59.81 71 ARG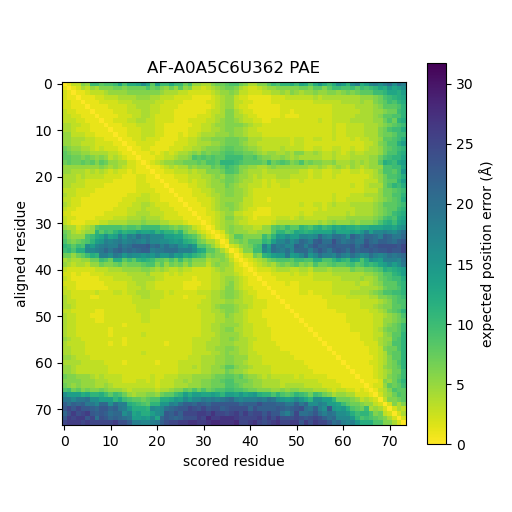 A N 1
ATOM 543 C CA . ARG A 1 71 ? 20.424 6.818 -19.214 1.00 59.81 71 ARG A CA 1
ATOM 544 C C . ARG A 1 71 ? 20.679 8.320 -19.362 1.00 59.81 71 ARG A C 1
ATOM 546 O O . ARG A 1 71 ? 21.107 8.740 -20.423 1.00 59.81 71 ARG A O 1
ATOM 553 N N . SER A 1 72 ? 20.422 9.108 -18.317 1.00 55.78 72 SER A N 1
ATOM 554 C CA . SER A 1 72 ? 20.679 10.557 -18.292 1.00 55.78 72 SER A CA 1
ATOM 555 C C . SER A 1 72 ? 22.143 10.912 -17.999 1.00 55.78 72 SER A C 1
ATOM 557 O O . SER A 1 72 ? 22.517 12.071 -18.142 1.00 55.78 72 SER A O 1
ATOM 559 N N . GLN A 1 73 ? 22.944 9.948 -17.540 1.00 53.78 73 GLN A N 1
ATOM 560 C CA . GLN A 1 73 ? 24.371 10.109 -17.233 1.00 53.78 73 GLN A CA 1
ATOM 561 C C . GLN A 1 73 ? 25.295 9.585 -18.350 1.00 53.78 73 GLN A C 1
ATOM 563 O O . GLN A 1 73 ? 26.501 9.484 -18.137 1.00 53.78 73 GLN A O 1
ATOM 568 N N . ARG A 1 74 ? 24.740 9.209 -19.507 1.00 50.41 74 ARG A N 1
ATOM 569 C CA . ARG A 1 74 ? 25.476 8.736 -20.686 1.00 50.41 74 ARG A CA 1
ATOM 570 C C . ARG A 1 74 ? 25.368 9.723 -21.832 1.00 50.41 74 ARG A C 1
ATOM 572 O O . ARG A 1 74 ? 24.286 10.336 -21.957 1.00 50.41 74 ARG A O 1
#

Sequence (74 aa):
MKTHSIELQRIKAMSQSHGMLRARVDALVQPQPARDEGEPSSVLALSVENARVLYLLLKQQLAEVDAKKGRSQR

pLDDT: mean 89.04, std 11.9, range [50.41, 98.12]

Secondary structure (DSSP, 8-state):
--EEEEEEEEEEEEEEETTEEEEEEEEEEEEEPPPSSS----EEEE-HHHHHHHHHHHHHHHHHHHHHHHHHT-

Radius of gyration: 16.0 Å; Cα contacts (8 Å, |Δi|>4): 99; chains: 1; bounding box: 37×27×45 Å